Protein AF-A0A645IW63-F1 (afdb_monomer_lite)

Structure (mmCIF, N/CA/C/O backbone):
data_AF-A0A645IW63-F1
#
_entry.id   AF-A0A645IW63-F1
#
loop_
_atom_site.group_PDB
_atom_site.id
_atom_site.type_symbol
_atom_site.label_atom_id
_atom_site.label_alt_id
_atom_site.label_comp_id
_atom_site.label_asym_id
_atom_site.label_entity_id
_atom_site.label_seq_id
_atom_site.pdbx_PDB_ins_code
_atom_site.Cartn_x
_atom_site.Cartn_y
_atom_site.Cartn_z
_atom_site.occupancy
_atom_site.B_iso_or_equiv
_atom_site.auth_seq_id
_atom_site.auth_comp_id
_atom_site.auth_asym_id
_atom_site.auth_atom_id
_atom_site.pdbx_PDB_model_num
ATOM 1 N N . MET A 1 1 ? -12.097 14.409 15.689 1.00 70.06 1 MET A N 1
ATOM 2 C CA . MET A 1 1 ? -11.659 13.557 14.578 1.00 70.06 1 MET A CA 1
ATOM 3 C C . MET A 1 1 ? -11.844 12.129 15.010 1.00 70.06 1 MET A C 1
ATOM 5 O O . MET A 1 1 ? -11.394 11.764 16.091 1.00 70.06 1 MET A O 1
ATOM 9 N N . SER A 1 2 ? -12.612 11.393 14.227 1.00 83.00 2 SER A N 1
ATOM 10 C CA . SER A 1 2 ? -12.696 9.938 14.264 1.00 83.00 2 SER A CA 1
ATOM 11 C C . SER A 1 2 ? -11.376 9.320 13.784 1.00 83.00 2 SER A C 1
ATOM 13 O O . SER A 1 2 ? -10.595 9.993 13.112 1.00 83.00 2 SER A O 1
ATOM 15 N N . LYS A 1 3 ? -11.126 8.047 14.125 1.00 82.44 3 LYS A N 1
ATOM 16 C CA . LYS A 1 3 ? -9.942 7.305 13.649 1.00 82.44 3 LYS A CA 1
ATOM 17 C C . LYS A 1 3 ? -9.898 7.255 12.117 1.00 82.44 3 LYS A C 1
ATOM 19 O O . LYS A 1 3 ? -8.871 7.559 11.531 1.00 82.44 3 LYS A O 1
ATOM 24 N N . LYS A 1 4 ? -11.049 7.017 11.488 1.00 86.12 4 LYS A N 1
ATOM 25 C CA . LYS A 1 4 ? -11.268 7.127 10.041 1.00 86.12 4 LYS A CA 1
ATOM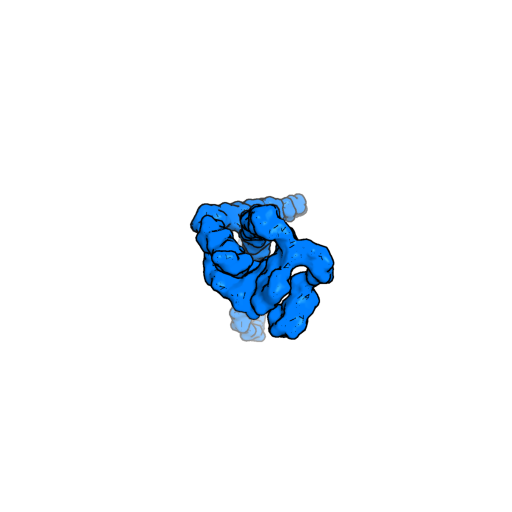 26 C C . LYS A 1 4 ? -10.708 8.411 9.428 1.00 86.12 4 LYS A C 1
ATOM 28 O O . LYS A 1 4 ? -9.984 8.355 8.447 1.00 86.12 4 LYS A O 1
ATOM 33 N N . GLU A 1 5 ? -11.042 9.569 9.998 1.00 89.38 5 GLU A N 1
ATOM 34 C CA . GLU A 1 5 ? -10.580 10.856 9.460 1.00 89.38 5 GLU A CA 1
ATOM 35 C C . GLU A 1 5 ? -9.059 11.016 9.558 1.00 89.38 5 GLU A C 1
ATOM 37 O O . GLU A 1 5 ? -8.494 11.796 8.802 1.00 89.38 5 GLU A O 1
ATOM 42 N N . LEU A 1 6 ? -8.403 10.329 10.500 1.00 90.75 6 LEU A N 1
ATOM 43 C CA . LEU A 1 6 ? -6.944 10.320 10.602 1.00 90.75 6 LEU A CA 1
ATOM 44 C C . LEU A 1 6 ? -6.322 9.405 9.548 1.00 90.75 6 LEU A C 1
ATOM 46 O O . LEU A 1 6 ? -5.370 9.827 8.908 1.00 90.75 6 LEU A O 1
ATOM 50 N N . ILE A 1 7 ? -6.896 8.216 9.332 1.00 90.62 7 ILE A N 1
ATOM 51 C CA . ILE A 1 7 ? -6.442 7.267 8.304 1.00 90.62 7 ILE A CA 1
ATOM 52 C C . ILE A 1 7 ? -6.503 7.923 6.924 1.00 90.62 7 ILE A C 1
ATOM 54 O O . ILE A 1 7 ? -5.486 8.022 6.255 1.00 90.62 7 ILE A O 1
ATOM 58 N N . VAL A 1 8 ? -7.672 8.444 6.532 1.00 92.12 8 VAL A N 1
ATOM 59 C CA . VAL A 1 8 ? -7.846 9.073 5.210 1.00 92.12 8 VAL A CA 1
ATOM 60 C C . VAL A 1 8 ? -6.862 10.223 5.021 1.00 92.12 8 VAL A C 1
ATOM 62 O O . VAL A 1 8 ? -6.237 10.326 3.980 1.00 92.12 8 VAL A O 1
ATOM 65 N N . LYS A 1 9 ? -6.653 11.046 6.053 1.00 92.69 9 LYS A N 1
ATOM 66 C CA . LYS A 1 9 ? -5.686 12.144 5.984 1.00 92.69 9 LYS A CA 1
ATOM 67 C C . LYS A 1 9 ? -4.241 11.697 5.845 1.00 92.69 9 LYS A C 1
ATOM 69 O O . LYS A 1 9 ? -3.472 12.431 5.241 1.00 92.69 9 LYS A O 1
ATOM 74 N N . ALA A 1 10 ? -3.862 10.588 6.475 1.00 92.56 10 ALA A N 1
ATOM 75 C CA . ALA A 1 10 ? -2.515 10.050 6.348 1.00 92.56 10 ALA A CA 1
ATOM 76 C C . ALA A 1 10 ? -2.280 9.564 4.914 1.00 92.56 10 ALA A C 1
ATOM 78 O O . ALA A 1 10 ? -1.294 9.958 4.306 1.00 92.56 10 ALA A O 1
ATOM 79 N N . LEU A 1 11 ? -3.245 8.831 4.350 1.00 93.94 11 LEU A N 1
ATOM 80 C CA . LEU A 1 11 ? -3.189 8.362 2.964 1.00 93.94 11 LEU A CA 1
ATOM 81 C C . LEU A 1 11 ? -3.171 9.533 1.962 1.00 93.94 11 LEU A C 1
ATOM 83 O O . LEU A 1 11 ? -2.325 9.569 1.080 1.00 93.94 11 LEU A O 1
ATOM 87 N N . GLU A 1 12 ? -4.026 10.546 2.151 1.00 93.44 12 GLU A N 1
ATOM 88 C CA . GLU A 1 12 ? -4.025 11.766 1.322 1.00 93.44 12 GLU A CA 1
ATOM 89 C C . GLU A 1 12 ? -2.711 12.556 1.437 1.00 93.44 12 GLU A C 1
ATOM 91 O O . GLU A 1 12 ? -2.273 13.188 0.479 1.00 93.44 12 GLU A O 1
ATOM 96 N N . ALA A 1 13 ? -2.094 12.582 2.624 1.00 93.44 13 ALA A N 1
ATOM 97 C CA . ALA A 1 13 ? -0.823 13.271 2.840 1.00 93.44 13 ALA A CA 1
ATOM 98 C C . ALA A 1 13 ? 0.361 12.538 2.198 1.00 93.44 13 ALA A C 1
ATOM 100 O O . ALA A 1 13 ? 1.366 13.187 1.917 1.00 93.44 13 ALA A O 1
ATOM 101 N N . ALA A 1 14 ? 0.220 11.232 1.977 1.00 92.75 14 ALA A N 1
ATOM 102 C CA . ALA A 1 14 ? 1.167 10.388 1.266 1.00 92.75 14 ALA A CA 1
ATOM 103 C C . ALA A 1 14 ? 0.918 10.346 -0.254 1.00 92.75 14 ALA A C 1
ATOM 105 O O . ALA A 1 14 ? 1.510 9.529 -0.943 1.00 92.75 14 ALA A O 1
ATOM 106 N N . GLU A 1 15 ? 0.044 11.219 -0.768 1.00 93.44 15 GLU A N 1
ATOM 107 C CA . GLU A 1 15 ? -0.237 11.367 -2.204 1.00 93.44 15 GLU A CA 1
ATOM 108 C C . GLU A 1 15 ? -0.850 10.117 -2.864 1.00 93.44 15 GLU A C 1
ATOM 110 O O . GLU A 1 15 ? -0.859 10.007 -4.084 1.00 93.44 15 GLU A O 1
ATOM 115 N N . LEU A 1 16 ? -1.451 9.223 -2.068 1.00 94.94 16 LEU A N 1
ATOM 116 C CA . LEU A 1 16 ? -2.210 8.076 -2.570 1.00 94.94 16 LEU A CA 1
ATOM 117 C C . LEU A 1 16 ? -3.539 8.526 -3.188 1.00 94.94 16 LEU A C 1
ATOM 119 O O . LEU A 1 16 ? -4.223 9.418 -2.662 1.00 94.94 16 LEU A O 1
ATOM 123 N N . SER A 1 17 ? -3.926 7.882 -4.283 1.00 93.69 17 SER A N 1
ATOM 124 C CA . SER A 1 17 ? -5.094 8.233 -5.089 1.00 93.69 17 SER A CA 1
ATOM 125 C C . SER A 1 17 ? -6.284 7.304 -4.847 1.00 93.69 17 SER A C 1
ATOM 127 O O . SER A 1 17 ? -6.197 6.291 -4.149 1.00 93.69 17 SER A O 1
ATOM 129 N N . ASP A 1 18 ? -7.452 7.736 -5.336 1.00 93.12 18 ASP A N 1
ATOM 130 C CA . ASP A 1 18 ? -8.722 6.995 -5.317 1.00 93.12 18 ASP A CA 1
ATOM 131 C C . ASP A 1 18 ? -9.047 6.254 -4.001 1.00 93.12 18 ASP A C 1
ATOM 133 O O . ASP A 1 18 ? -9.516 5.116 -3.974 1.00 93.12 18 ASP A O 1
ATOM 137 N N . ILE A 1 19 ? -8.836 6.948 -2.875 1.00 96.12 19 ILE A N 1
ATOM 138 C CA . ILE A 1 19 ? -9.074 6.425 -1.524 1.00 96.12 19 ILE A CA 1
ATOM 139 C C . ILE A 1 19 ? -10.575 6.170 -1.299 1.00 96.12 19 ILE A C 1
ATOM 141 O O . ILE A 1 19 ? -11.377 7.096 -1.123 1.00 96.12 19 ILE A O 1
ATOM 145 N N . GLU A 1 20 ? -10.953 4.899 -1.202 1.00 95.19 20 GLU A N 1
ATOM 146 C CA . GLU A 1 20 ? -12.315 4.421 -0.993 1.00 95.19 20 GLU A CA 1
ATOM 147 C C . GLU A 1 20 ? -12.425 3.544 0.261 1.00 95.19 20 GLU A C 1
ATOM 149 O O . GLU A 1 20 ? -11.736 2.546 0.430 1.00 95.19 20 GLU A O 1
ATOM 154 N N . ILE A 1 21 ? -13.360 3.867 1.155 1.00 94.50 21 ILE A N 1
ATOM 155 C CA . ILE A 1 21 ? -13.634 3.030 2.330 1.00 94.50 21 ILE A CA 1
ATOM 156 C C . ILE A 1 21 ? -14.636 1.939 1.946 1.00 94.50 21 ILE A C 1
ATOM 158 O O . ILE A 1 21 ? -15.818 2.230 1.758 1.00 94.50 21 ILE A O 1
ATOM 162 N N . ILE A 1 22 ? -14.177 0.687 1.917 1.00 94.69 22 ILE A N 1
ATOM 163 C CA . ILE A 1 22 ? -15.003 -0.492 1.623 1.00 94.69 22 ILE A CA 1
ATOM 164 C C . ILE A 1 22 ? -15.847 -0.882 2.847 1.00 94.69 22 ILE A C 1
ATOM 166 O O . ILE A 1 22 ? -17.044 -1.156 2.734 1.00 94.69 22 ILE A O 1
ATOM 170 N N . LYS A 1 23 ? -15.241 -0.895 4.044 1.00 91.38 23 LYS A N 1
ATOM 171 C CA . LYS A 1 23 ? -15.901 -1.319 5.295 1.00 91.38 23 LYS A CA 1
ATOM 172 C C . LYS A 1 23 ? -15.454 -0.457 6.471 1.00 91.38 23 LYS A C 1
ATOM 174 O O . LYS A 1 23 ? -14.268 -0.211 6.661 1.00 91.38 23 LYS A O 1
ATOM 179 N N . GLU A 1 24 ? -16.406 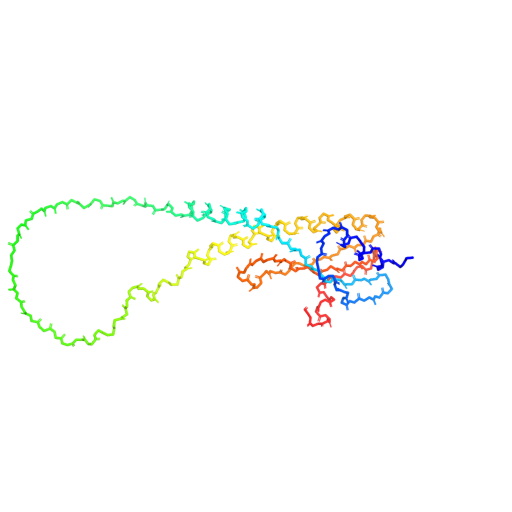-0.030 7.296 1.00 90.50 24 GLU A N 1
ATOM 180 C CA . GLU A 1 24 ? -16.147 0.740 8.518 1.00 90.50 24 GLU A CA 1
ATOM 181 C C . GLU A 1 24 ? -16.961 0.159 9.679 1.00 90.50 24 GLU A C 1
ATOM 183 O O . GLU A 1 24 ? -18.193 0.165 9.653 1.00 90.50 24 GLU A O 1
ATOM 188 N N . GLU A 1 25 ? -16.270 -0.310 10.718 1.00 87.56 25 GLU A N 1
ATOM 189 C CA . GLU A 1 25 ? -16.863 -0.784 11.972 1.00 87.56 25 GLU A CA 1
ATOM 190 C C . GLU A 1 25 ? -16.075 -0.248 13.181 1.00 87.56 25 GLU A C 1
ATOM 192 O O . GLU A 1 25 ? -15.014 0.363 13.047 1.00 87.56 25 GLU A O 1
ATOM 197 N N . ASP A 1 26 ? -16.590 -0.442 14.399 1.00 83.06 26 ASP A N 1
ATOM 198 C CA . ASP A 1 26 ? -15.947 0.090 15.607 1.00 83.06 26 ASP A CA 1
ATOM 199 C C . ASP A 1 26 ? -14.542 -0.519 15.802 1.00 83.06 26 ASP A C 1
ATOM 201 O O . ASP A 1 26 ? -14.370 -1.706 16.105 1.00 83.06 26 ASP A O 1
ATOM 205 N N . GLY A 1 27 ? -13.517 0.306 15.568 1.00 84.19 27 GLY A N 1
ATOM 206 C CA . GLY A 1 27 ? -12.111 -0.094 15.612 1.00 84.19 27 GLY A CA 1
ATOM 207 C C . GLY A 1 27 ? -11.668 -0.989 14.447 1.00 84.19 27 GLY A C 1
ATOM 208 O O . GLY A 1 27 ? -10.800 -1.838 14.667 1.00 84.19 27 GLY A O 1
ATOM 209 N N . LEU A 1 28 ? -12.301 -0.865 13.276 1.00 91.31 28 LEU A N 1
ATOM 210 C CA . LEU A 1 28 ? -11.934 -1.539 12.026 1.00 91.31 28 LEU A CA 1
ATOM 211 C C . LEU A 1 28 ? -12.232 -0.630 10.828 1.00 91.31 28 LEU A C 1
ATOM 213 O O . LEU A 1 28 ? -13.305 -0.034 10.731 1.00 91.31 28 LEU A O 1
ATOM 217 N N . THR A 1 29 ? -11.300 -0.527 9.892 1.00 94.56 29 THR A N 1
ATOM 218 C CA . THR A 1 29 ? -11.492 0.177 8.623 1.00 94.56 29 THR A CA 1
ATOM 219 C C . THR A 1 29 ? -10.793 -0.597 7.514 1.00 94.56 29 THR A C 1
ATOM 221 O O . THR A 1 29 ? -9.593 -0.825 7.600 1.00 94.56 29 THR A O 1
ATOM 224 N N . LEU A 1 30 ? -11.553 -1.006 6.500 1.00 94.88 30 LEU A N 1
ATOM 225 C CA . LEU A 1 30 ? -11.043 -1.552 5.246 1.00 94.88 30 LEU A CA 1
ATOM 226 C C . LEU A 1 30 ? -11.096 -0.437 4.203 1.00 94.88 30 LEU A C 1
ATOM 228 O O . LEU A 1 30 ? -12.165 0.144 3.975 1.00 94.88 30 LEU A O 1
ATOM 232 N N . VAL A 1 31 ? -9.956 -0.126 3.609 1.00 95.69 31 VAL A N 1
ATOM 233 C CA . VAL A 1 31 ? -9.792 0.960 2.647 1.00 95.69 31 VAL A CA 1
ATOM 234 C C . VAL A 1 31 ? -9.085 0.434 1.409 1.00 95.69 31 VAL A C 1
ATOM 236 O O . VAL A 1 31 ? -8.115 -0.306 1.527 1.00 95.69 31 VAL A O 1
ATOM 239 N N . ARG A 1 32 ? -9.588 0.817 0.244 1.00 95.75 32 ARG A N 1
ATOM 240 C CA . ARG A 1 32 ? -8.933 0.672 -1.047 1.00 95.75 32 ARG A CA 1
ATOM 241 C C . ARG A 1 32 ? -8.333 2.005 -1.458 1.00 95.75 32 ARG A C 1
ATOM 243 O O . ARG A 1 32 ? -8.923 3.042 -1.163 1.00 95.75 32 ARG A O 1
ATOM 250 N N . PHE A 1 33 ? -7.182 1.982 -2.098 1.00 96.44 33 PHE A N 1
ATOM 251 C CA . PHE A 1 33 ? -6.521 3.158 -2.653 1.00 96.44 33 PHE A CA 1
ATOM 252 C C . PHE A 1 33 ? -5.519 2.714 -3.719 1.00 96.44 33 PHE A C 1
ATOM 254 O O . PHE A 1 33 ? -5.250 1.520 -3.855 1.00 96.44 33 PHE A O 1
ATOM 261 N N . TYR A 1 34 ? -4.970 3.676 -4.448 1.00 94.88 34 TYR A N 1
ATOM 262 C CA . TYR A 1 34 ? -4.042 3.431 -5.541 1.00 94.88 34 TYR A CA 1
ATOM 263 C C . TYR A 1 34 ? -2.738 4.195 -5.310 1.00 94.88 34 TYR A C 1
ATOM 265 O O . TYR A 1 34 ? -2.714 5.252 -4.667 1.00 94.88 34 TYR A O 1
ATOM 273 N N . TYR A 1 35 ? -1.649 3.609 -5.792 1.00 94.88 35 TYR A N 1
ATOM 274 C CA . TYR A 1 35 ? -0.352 4.257 -5.916 1.00 94.88 35 TYR A CA 1
ATOM 275 C C . TYR A 1 35 ? -0.121 4.585 -7.387 1.00 94.88 35 TYR A C 1
ATOM 277 O O . TYR A 1 35 ? 0.007 3.660 -8.185 1.00 94.88 35 TYR A O 1
ATOM 285 N N . ASP A 1 36 ? -0.098 5.868 -7.742 1.00 93.31 36 ASP A N 1
ATOM 286 C CA . ASP A 1 36 ? 0.171 6.307 -9.114 1.00 93.31 36 ASP A CA 1
ATOM 287 C C . ASP A 1 36 ? 1.680 6.418 -9.334 1.00 93.31 36 ASP A C 1
ATOM 289 O O . ASP A 1 36 ? 2.353 7.155 -8.608 1.00 93.31 36 ASP A O 1
ATOM 293 N N . PHE A 1 37 ? 2.198 5.724 -10.347 1.00 93.12 37 PHE A N 1
ATOM 294 C CA . PHE A 1 37 ? 3.619 5.789 -10.675 1.00 93.12 37 PHE A CA 1
ATOM 295 C C . PHE A 1 37 ? 3.954 7.092 -11.392 1.00 93.12 37 PHE A C 1
ATOM 297 O O . PHE A 1 37 ? 3.261 7.515 -12.325 1.00 93.12 37 PHE A O 1
ATOM 304 N N . ASP A 1 38 ? 5.057 7.718 -11.000 1.00 92.19 38 ASP A N 1
ATOM 305 C CA . ASP A 1 38 ? 5.570 8.877 -11.715 1.00 92.19 38 ASP A CA 1
ATOM 306 C C . ASP A 1 38 ? 6.367 8.488 -12.979 1.00 92.19 38 ASP A C 1
ATOM 308 O O . ASP A 1 38 ? 6.734 7.335 -13.216 1.00 92.19 38 ASP A O 1
ATOM 312 N N . GLU A 1 39 ? 6.626 9.473 -13.846 1.00 92.31 39 GLU A N 1
ATOM 313 C CA . GLU A 1 39 ? 7.343 9.250 -15.111 1.00 92.31 39 GLU A CA 1
ATOM 314 C C . GLU A 1 39 ? 8.763 8.694 -14.892 1.00 92.31 39 GLU A C 1
ATOM 316 O O . GLU A 1 39 ? 9.257 7.922 -15.722 1.00 92.31 39 GLU A O 1
ATOM 321 N N . ASP A 1 40 ? 9.424 9.067 -13.792 1.00 93.81 40 ASP A N 1
ATOM 322 C CA . ASP A 1 40 ? 10.769 8.594 -13.474 1.00 93.81 40 ASP A CA 1
ATOM 323 C C . ASP A 1 40 ? 10.730 7.115 -13.043 1.00 93.81 40 ASP A C 1
ATOM 325 O O . ASP A 1 40 ? 11.581 6.338 -13.488 1.00 93.81 40 ASP A O 1
ATOM 329 N N . GLU A 1 41 ? 9.733 6.706 -12.253 1.00 94.12 41 GLU A N 1
ATOM 330 C CA . GLU A 1 41 ? 9.489 5.313 -11.849 1.00 94.12 41 GLU A CA 1
ATOM 331 C C . GLU A 1 41 ? 9.164 4.423 -13.053 1.00 94.12 41 GLU A C 1
ATOM 333 O O . GLU A 1 41 ? 9.802 3.383 -13.244 1.00 94.12 41 GLU A O 1
ATOM 338 N N . LEU A 1 42 ? 8.248 4.862 -13.922 1.00 91.44 42 LEU A N 1
ATOM 339 C CA . LEU A 1 42 ? 7.895 4.145 -15.152 1.00 91.44 42 LEU A CA 1
ATOM 340 C C . LEU A 1 42 ? 9.106 3.989 -16.081 1.00 91.44 42 LEU A C 1
ATOM 342 O O . LEU A 1 42 ? 9.365 2.906 -16.610 1.00 91.44 42 LEU A O 1
ATOM 346 N N . THR A 1 43 ? 9.893 5.055 -16.245 1.00 91.81 43 THR A N 1
ATOM 347 C CA . THR A 1 43 ? 11.113 5.027 -17.064 1.00 91.81 43 THR A CA 1
ATOM 348 C C . THR A 1 43 ? 12.178 4.109 -16.461 1.00 91.81 43 THR A C 1
ATOM 350 O O . THR A 1 43 ? 12.913 3.439 -17.193 1.00 91.81 43 THR A O 1
ATOM 353 N N . ALA A 1 44 ? 12.311 4.088 -15.134 1.00 92.75 44 ALA A N 1
ATOM 354 C CA . ALA A 1 44 ? 13.243 3.201 -14.447 1.00 92.75 44 ALA A CA 1
ATOM 355 C C . ALA A 1 44 ? 12.850 1.732 -14.634 1.00 92.75 44 ALA A C 1
ATOM 357 O O . ALA A 1 44 ? 13.719 0.920 -14.955 1.00 92.75 44 ALA A O 1
ATOM 358 N N . ALA A 1 45 ? 11.557 1.423 -14.521 1.00 90.94 45 ALA A N 1
ATOM 359 C CA . ALA A 1 45 ? 11.023 0.086 -14.746 1.00 90.94 45 ALA A CA 1
ATOM 360 C C . ALA A 1 45 ? 11.273 -0.400 -16.177 1.00 90.94 45 ALA A C 1
ATOM 362 O O . ALA A 1 45 ? 11.737 -1.521 -16.372 1.00 90.94 45 ALA A O 1
ATOM 363 N N . GLN A 1 46 ? 11.050 0.465 -17.172 1.00 88.88 46 GLN A N 1
ATOM 364 C CA . GLN A 1 46 ? 11.342 0.144 -18.569 1.00 88.88 46 GLN A CA 1
ATOM 365 C C . GLN A 1 46 ? 12.823 -0.207 -18.767 1.00 88.88 46 GLN A C 1
ATOM 367 O O . GLN A 1 46 ? 13.144 -1.242 -19.337 1.00 88.88 46 GLN A O 1
ATOM 372 N N . ARG A 1 47 ? 13.738 0.621 -18.250 1.00 90.19 47 ARG A N 1
ATOM 373 C CA . ARG A 1 47 ? 15.183 0.364 -18.376 1.00 90.19 47 ARG A CA 1
ATOM 374 C C . ARG A 1 47 ? 15.629 -0.903 -17.662 1.00 90.19 47 ARG A C 1
ATOM 376 O O . ARG A 1 47 ? 16.597 -1.524 -18.090 1.00 90.19 47 ARG A O 1
ATOM 383 N N . PHE A 1 48 ? 14.988 -1.226 -16.542 1.00 89.50 48 PHE A N 1
ATOM 384 C CA . PHE A 1 48 ? 15.247 -2.462 -15.822 1.00 89.50 48 PHE A CA 1
ATOM 385 C C . PHE A 1 48 ? 14.847 -3.667 -16.677 1.00 89.50 48 PHE A C 1
ATOM 387 O O . PHE A 1 48 ? 15.678 -4.542 -16.902 1.00 89.50 48 PHE A O 1
ATOM 394 N N . ALA A 1 49 ? 13.632 -3.658 -17.228 1.00 88.06 49 ALA A N 1
ATOM 395 C CA . ALA A 1 49 ? 13.138 -4.728 -18.088 1.00 88.06 49 ALA A CA 1
ATOM 396 C C . ALA A 1 49 ? 14.020 -4.929 -19.334 1.00 88.06 49 ALA A C 1
ATOM 398 O O . ALA A 1 49 ? 14.469 -6.043 -19.587 1.00 88.06 49 ALA A O 1
ATOM 399 N N . GLU A 1 50 ? 14.370 -3.841 -20.034 1.00 86.06 50 GLU A N 1
ATOM 400 C CA . GLU A 1 50 ? 15.271 -3.875 -21.201 1.00 86.06 50 GLU A CA 1
ATOM 401 C C . GLU A 1 50 ? 16.642 -4.484 -20.847 1.00 86.06 50 GLU A C 1
ATOM 403 O O . GLU A 1 50 ? 17.264 -5.168 -21.657 1.00 86.06 50 GLU A O 1
ATOM 408 N N . SER A 1 51 ? 17.133 -4.248 -19.624 1.00 83.75 51 SER A N 1
ATOM 409 C CA . SER A 1 51 ? 18.422 -4.793 -19.189 1.00 83.75 51 SER A CA 1
ATOM 410 C C . SER A 1 51 ? 18.384 -6.281 -18.835 1.00 83.75 51 SER A C 1
ATOM 412 O O . SER A 1 51 ? 19.390 -6.959 -19.038 1.00 83.75 51 SER A O 1
ATOM 414 N N . GLU A 1 52 ? 17.256 -6.791 -18.333 1.00 78.19 52 GLU A N 1
ATOM 415 C CA . GLU A 1 52 ? 17.091 -8.221 -18.027 1.00 78.19 52 GLU A CA 1
ATOM 416 C C . GLU A 1 52 ? 17.002 -9.045 -19.326 1.00 78.19 52 GLU A C 1
ATOM 418 O O . GLU A 1 52 ? 17.559 -10.139 -19.404 1.00 78.19 52 GLU A O 1
ATOM 423 N N . GLU A 1 53 ? 16.386 -8.491 -20.375 1.00 69.38 53 GLU A N 1
ATOM 424 C CA . GLU A 1 53 ? 16.322 -9.103 -21.710 1.00 69.38 53 GLU A CA 1
ATOM 425 C C . GLU A 1 53 ? 17.715 -9.220 -22.360 1.00 69.38 53 GLU A C 1
ATOM 427 O O . GLU A 1 53 ? 18.105 -10.290 -22.839 1.00 69.38 53 GLU A O 1
ATOM 432 N N . GLU A 1 54 ? 18.517 -8.146 -22.320 1.00 65.00 54 GLU A N 1
ATOM 433 C CA . GLU A 1 54 ? 19.888 -8.156 -22.856 1.00 65.00 54 GLU A CA 1
ATOM 434 C C . GLU A 1 54 ? 20.801 -9.181 -22.151 1.00 65.00 54 GLU A C 1
ATOM 436 O O . GLU A 1 54 ? 21.756 -9.677 -22.761 1.00 65.00 54 GLU A O 1
ATOM 441 N N . GLU A 1 55 ? 20.545 -9.500 -20.877 1.00 61.09 55 GLU A N 1
ATOM 442 C CA . GLU A 1 55 ? 21.332 -10.470 -20.104 1.00 61.09 55 GLU A CA 1
ATOM 443 C C . GLU A 1 55 ? 20.941 -11.930 -20.406 1.00 61.09 55 GLU A C 1
ATOM 445 O O . GLU A 1 55 ? 21.822 -12.796 -20.467 1.00 61.09 55 GLU A O 1
ATOM 450 N N . GLU A 1 56 ? 19.661 -12.209 -20.667 1.00 57.59 56 GLU A N 1
ATOM 451 C CA . GLU A 1 56 ? 19.158 -13.552 -21.006 1.00 57.59 56 GLU A CA 1
ATOM 452 C C . GLU A 1 56 ? 19.426 -13.947 -22.481 1.00 57.59 56 GLU A C 1
ATOM 454 O O . GLU A 1 56 ? 19.465 -15.133 -22.812 1.00 57.59 56 GLU A O 1
ATOM 459 N N . GLY A 1 57 ? 19.708 -12.987 -23.372 1.00 52.97 57 GLY A N 1
ATOM 460 C CA . GLY A 1 57 ? 19.916 -13.201 -24.816 1.00 52.97 57 GLY A CA 1
ATOM 461 C C . GLY A 1 57 ? 21.268 -13.789 -25.271 1.00 52.97 57 GLY A C 1
ATOM 462 O O . GLY A 1 57 ? 21.567 -13.769 -26.467 1.00 52.97 57 GLY A O 1
ATOM 463 N N . PHE A 1 58 ? 22.125 -14.300 -24.374 1.00 44.00 58 PHE A N 1
ATOM 464 C CA . PHE A 1 58 ? 23.482 -14.773 -24.722 1.00 44.00 58 PHE A CA 1
ATOM 465 C C . PHE A 1 58 ? 23.718 -16.272 -24.444 1.00 44.00 58 PHE A C 1
ATOM 467 O O . PHE A 1 58 ? 24.539 -16.639 -23.602 1.00 44.00 58 PHE A O 1
ATOM 474 N N . ASP A 1 59 ? 23.071 -17.154 -25.215 1.00 47.47 59 ASP A N 1
ATOM 475 C CA . ASP A 1 59 ? 23.490 -18.560 -25.391 1.00 47.47 59 ASP A CA 1
ATOM 476 C C . ASP A 1 59 ? 23.866 -18.835 -26.859 1.00 47.47 59 ASP A C 1
ATOM 478 O O . ASP A 1 59 ? 23.231 -19.615 -27.563 1.00 47.47 59 ASP A O 1
ATOM 482 N N . ASP A 1 60 ? 24.933 -18.191 -27.351 1.00 44.72 60 ASP A N 1
ATOM 483 C CA . ASP A 1 60 ? 25.608 -18.644 -28.577 1.00 44.72 60 ASP A CA 1
ATOM 484 C C . ASP A 1 60 ? 26.525 -19.823 -28.207 1.00 44.72 60 ASP A C 1
ATOM 486 O O . ASP A 1 60 ? 27.730 -19.690 -27.952 1.00 44.72 60 ASP A O 1
ATOM 490 N N . GLY A 1 61 ? 25.916 -21.008 -28.096 1.00 50.66 61 GLY A N 1
ATOM 491 C CA . GLY A 1 61 ? 26.641 -22.274 -28.129 1.00 50.66 61 GLY A CA 1
ATOM 492 C C . GLY A 1 61 ? 27.528 -22.328 -29.381 1.00 50.66 61 GLY A C 1
ATOM 493 O O . GLY A 1 61 ? 27.143 -21.806 -30.426 1.00 50.66 61 GLY A O 1
ATOM 494 N N . PRO A 1 62 ? 28.734 -22.920 -29.308 1.00 47.22 62 PRO A N 1
ATOM 495 C CA . PRO A 1 62 ? 29.753 -22.729 -30.334 1.00 47.22 62 PRO A CA 1
ATOM 496 C C . PRO A 1 62 ? 29.234 -23.148 -31.712 1.00 47.22 62 PRO A C 1
ATOM 498 O O . PRO A 1 62 ? 28.875 -24.309 -31.902 1.00 47.22 62 PRO A O 1
ATOM 501 N N . ALA A 1 63 ? 29.244 -22.203 -32.657 1.00 51.38 63 ALA A N 1
ATOM 502 C CA . ALA A 1 63 ? 29.032 -22.448 -34.077 1.00 51.38 63 ALA A CA 1
ATOM 503 C C . ALA A 1 63 ? 29.895 -23.636 -34.530 1.00 51.38 63 ALA A C 1
ATOM 505 O O . ALA A 1 63 ? 31.119 -23.526 -34.637 1.00 51.38 63 ALA A O 1
ATOM 506 N N . GLU A 1 64 ? 29.260 -24.790 -34.738 1.00 47.75 64 GLU A N 1
ATOM 507 C CA . GLU A 1 64 ? 29.944 -25.975 -35.236 1.00 47.75 64 GLU A CA 1
ATOM 508 C C . GLU A 1 64 ? 30.395 -25.715 -36.677 1.00 47.75 64 GLU A C 1
ATOM 510 O O . GLU A 1 64 ? 29.604 -25.361 -37.553 1.00 47.75 64 GLU A O 1
ATOM 515 N N . ASP A 1 65 ? 31.704 -25.873 -36.867 1.00 50.31 65 ASP A N 1
ATOM 516 C CA . ASP A 1 65 ? 32.464 -25.867 -38.111 1.00 50.31 65 ASP A CA 1
ATOM 517 C C . ASP A 1 65 ? 31.647 -26.260 -39.364 1.00 50.31 65 ASP A C 1
ATOM 519 O O . ASP A 1 65 ? 31.413 -27.441 -39.628 1.00 50.31 65 ASP A O 1
ATOM 523 N N . MET A 1 66 ? 31.297 -25.279 -40.206 1.00 46.38 66 MET A N 1
ATOM 524 C CA . MET A 1 66 ? 31.042 -25.531 -41.629 1.00 46.38 66 MET A CA 1
ATOM 525 C C . MET A 1 66 ? 32.348 -25.359 -42.404 1.00 46.38 66 MET A C 1
ATOM 527 O O . MET A 1 66 ? 32.709 -24.267 -42.846 1.00 46.38 66 MET A O 1
ATOM 531 N N . ASP A 1 67 ? 33.061 -26.475 -42.514 1.00 46.12 67 ASP A N 1
ATOM 532 C CA . ASP A 1 67 ? 34.114 -26.699 -43.498 1.00 46.12 67 ASP A CA 1
ATOM 533 C C . ASP A 1 67 ? 33.488 -26.999 -44.882 1.00 46.12 67 ASP A C 1
ATOM 535 O O . ASP A 1 67 ? 32.399 -27.567 -44.976 1.00 46.12 67 ASP A O 1
ATOM 539 N N . ASP A 1 68 ? 34.261 -26.691 -45.924 1.00 40.44 68 ASP A N 1
ATOM 540 C CA . ASP A 1 68 ? 34.196 -27.212 -47.301 1.00 40.44 68 ASP A CA 1
ATOM 541 C C . ASP A 1 68 ? 33.238 -26.622 -48.384 1.00 40.44 68 ASP A C 1
ATOM 543 O O . ASP A 1 68 ? 32.047 -26.905 -48.483 1.00 40.44 68 ASP A O 1
ATOM 547 N N . GLU A 1 69 ? 33.921 -25.930 -49.312 1.00 41.59 69 GLU A N 1
ATOM 548 C CA . GLU A 1 69 ? 33.875 -26.026 -50.789 1.00 41.59 69 GLU A CA 1
ATOM 549 C C . GLU A 1 69 ? 32.907 -25.146 -51.606 1.00 41.59 69 GLU A C 1
ATOM 551 O O . GLU A 1 69 ? 31.696 -25.328 -51.691 1.00 41.59 69 GLU A O 1
ATOM 556 N N . ALA A 1 70 ? 33.539 -24.229 -52.345 1.00 44.66 70 ALA A N 1
ATOM 557 C CA . ALA A 1 70 ? 33.019 -23.609 -53.552 1.00 44.66 70 ALA A CA 1
ATOM 558 C C . ALA A 1 70 ? 32.950 -24.625 -54.702 1.00 44.66 70 ALA A C 1
ATOM 560 O O . ALA A 1 70 ? 33.950 -25.285 -54.933 1.00 44.66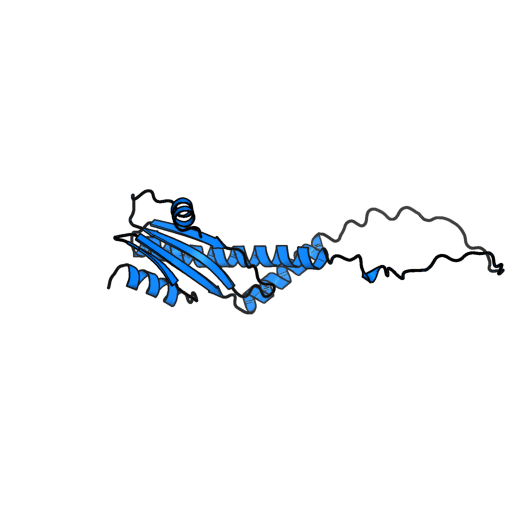 70 ALA A O 1
ATOM 561 N N . GLU A 1 71 ? 31.870 -24.640 -55.492 1.00 42.06 71 GLU A N 1
ATOM 562 C CA . GLU A 1 71 ? 31.940 -24.854 -56.949 1.00 42.06 71 GLU A CA 1
ATOM 563 C C . GLU A 1 71 ? 30.678 -24.325 -57.678 1.00 42.06 71 GLU A C 1
ATOM 565 O O . GLU A 1 71 ? 29.547 -24.548 -57.257 1.00 42.06 71 GLU A O 1
ATOM 570 N N . GLU A 1 72 ? 30.963 -23.617 -58.775 1.00 42.34 72 GLU A N 1
ATOM 571 C CA . GLU A 1 72 ? 30.256 -23.398 -60.054 1.00 42.34 72 GLU A CA 1
ATOM 572 C C . GLU A 1 72 ? 28.716 -23.289 -60.217 1.00 42.34 72 GLU A C 1
ATOM 574 O O . GLU A 1 72 ? 27.916 -24.124 -59.809 1.00 42.34 72 GLU A O 1
ATOM 579 N N . GLU A 1 73 ? 28.326 -22.283 -61.015 1.00 47.28 73 GLU A N 1
ATOM 580 C CA . GLU A 1 73 ? 26.982 -22.080 -61.569 1.00 47.28 73 GLU A CA 1
ATOM 581 C C . GLU A 1 73 ? 26.588 -23.129 -62.626 1.00 47.28 73 GLU A C 1
ATOM 583 O O . GLU A 1 73 ? 27.412 -23.501 -63.461 1.00 47.28 73 GLU A O 1
ATOM 588 N N . SER A 1 74 ? 25.297 -23.490 -62.691 1.00 41.12 74 SER A N 1
ATOM 589 C CA . SER A 1 74 ? 24.419 -23.404 -63.885 1.00 41.12 74 SER A CA 1
ATOM 590 C C . SER A 1 74 ? 23.266 -24.427 -63.894 1.00 41.12 74 SER A C 1
ATOM 592 O O . SER A 1 74 ? 23.368 -25.532 -63.376 1.00 41.12 74 SER A O 1
ATOM 594 N N . ASP A 1 75 ? 22.207 -24.015 -64.600 1.00 36.22 75 ASP A N 1
ATOM 595 C CA . ASP A 1 75 ? 21.162 -24.799 -65.277 1.00 36.22 75 ASP A CA 1
ATOM 596 C C . ASP A 1 75 ? 19.778 -25.004 -64.616 1.00 36.22 75 ASP A C 1
ATOM 598 O O . ASP A 1 75 ? 19.581 -25.656 -63.596 1.00 36.22 75 ASP A O 1
ATOM 602 N N . LEU A 1 76 ? 18.798 -24.428 -65.325 1.00 46.59 76 LEU A N 1
ATOM 603 C CA . LEU A 1 76 ? 17.344 -24.496 -65.187 1.00 46.59 76 LEU A CA 1
ATOM 604 C C . LEU A 1 76 ? 16.788 -25.888 -65.530 1.00 46.59 76 LEU A C 1
ATOM 606 O O . LEU A 1 76 ? 17.193 -26.498 -66.519 1.00 46.59 76 LEU A O 1
ATOM 610 N N . GLY A 1 77 ? 15.723 -26.295 -64.837 1.00 31.78 77 GLY A N 1
ATOM 611 C CA . GLY A 1 77 ? 14.840 -27.367 -65.296 1.00 31.78 77 GLY A CA 1
ATOM 612 C C . GLY A 1 77 ? 13.587 -27.524 -64.436 1.00 31.78 77 GLY A C 1
ATOM 613 O O . GLY A 1 77 ? 13.658 -28.140 -63.379 1.00 31.78 77 GLY A O 1
ATOM 614 N N . ASP A 1 78 ? 12.465 -26.979 -64.924 1.00 45.16 78 ASP A 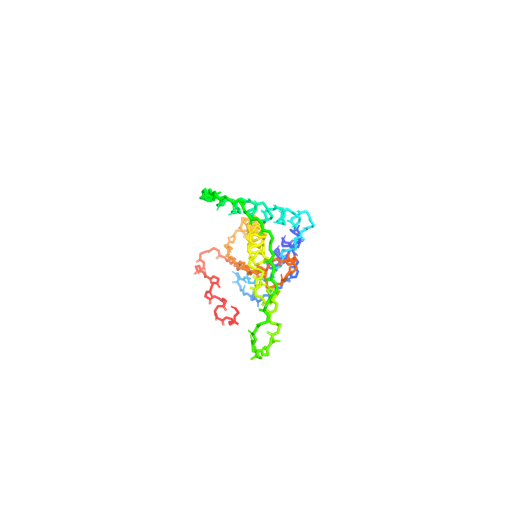N 1
ATOM 615 C CA . ASP A 1 78 ? 11.069 -27.277 -64.553 1.00 45.16 78 ASP A CA 1
ATOM 616 C C . ASP A 1 78 ? 10.838 -28.707 -64.044 1.00 45.16 78 ASP A C 1
ATOM 618 O O . ASP A 1 78 ? 11.337 -29.622 -64.692 1.00 45.16 78 ASP A O 1
ATOM 622 N N . VAL A 1 79 ? 9.977 -28.890 -63.024 1.00 35.28 79 VAL A N 1
ATOM 623 C CA . VAL A 1 79 ? 8.874 -29.888 -62.965 1.00 35.28 79 VAL A CA 1
ATOM 624 C C . VAL A 1 79 ? 8.059 -29.709 -61.657 1.00 35.28 79 VAL A C 1
ATOM 626 O O . VAL A 1 79 ? 8.571 -30.053 -60.599 1.00 35.28 79 VAL A O 1
ATOM 629 N N . LEU A 1 80 ? 6.776 -29.311 -61.810 1.00 30.88 80 LEU A N 1
ATOM 630 C CA . LEU A 1 80 ? 5.565 -29.645 -61.004 1.00 30.88 80 LEU A CA 1
ATOM 631 C C . LEU A 1 80 ? 5.547 -29.191 -59.522 1.00 30.88 80 LEU A C 1
ATOM 633 O O . LEU A 1 80 ? 6.575 -29.110 -58.878 1.00 30.88 80 LEU A O 1
ATOM 637 N N . ASP A 1 81 ? 4.435 -28.895 -58.860 1.00 36.75 81 ASP A N 1
ATOM 638 C CA . ASP A 1 81 ? 3.006 -29.152 -59.054 1.00 36.75 81 ASP A CA 1
ATOM 639 C C . ASP A 1 81 ? 2.274 -28.185 -58.103 1.00 36.75 81 ASP A C 1
ATOM 641 O O . ASP A 1 81 ? 2.846 -27.754 -57.103 1.00 36.75 81 ASP A O 1
ATOM 645 N N . GLU A 1 82 ? 1.021 -27.868 -58.405 1.00 44.03 82 GLU A N 1
ATOM 646 C CA . GLU A 1 82 ? 0.115 -27.071 -57.573 1.00 44.03 82 GLU A CA 1
ATOM 647 C C . GLU A 1 82 ? 0.124 -27.494 -56.088 1.00 44.03 82 GLU A C 1
ATOM 649 O O . GLU A 1 82 ? -0.363 -28.566 -55.727 1.00 44.03 82 GLU A O 1
ATOM 654 N N . ILE A 1 83 ? 0.597 -26.606 -55.215 1.00 39.31 83 ILE A N 1
ATOM 655 C CA . ILE A 1 83 ? 0.129 -26.512 -53.833 1.00 39.31 83 ILE A CA 1
ATOM 656 C C . ILE A 1 83 ? -0.296 -25.055 -53.678 1.00 39.31 83 ILE A C 1
ATOM 658 O O . ILE A 1 83 ? 0.486 -24.151 -53.962 1.00 39.31 83 ILE A O 1
ATOM 662 N N . GLU A 1 84 ? -1.568 -24.834 -53.357 1.00 41.75 84 GLU A N 1
ATOM 663 C CA . GLU A 1 84 ? -2.077 -23.512 -53.005 1.00 41.75 84 GLU A CA 1
ATOM 664 C C . GLU A 1 84 ? -1.275 -23.025 -51.793 1.00 41.75 84 GLU A C 1
ATOM 666 O O . GLU A 1 84 ? -1.451 -23.532 -50.686 1.00 41.75 84 GLU A O 1
ATOM 671 N N . GLU A 1 85 ? -0.348 -22.095 -52.026 1.00 44.62 85 GLU A N 1
ATOM 672 C CA . GLU A 1 85 ? 0.285 -21.316 -50.969 1.00 44.62 85 GLU A CA 1
ATOM 673 C C . GLU A 1 85 ? -0.801 -20.413 -50.379 1.00 44.62 85 GLU A C 1
ATOM 675 O O . GLU A 1 85 ? -1.037 -19.293 -50.833 1.00 44.62 85 GLU A O 1
ATOM 680 N N . GLU A 1 86 ? -1.533 -20.929 -49.389 1.00 44.09 86 GLU A N 1
ATOM 681 C CA . GLU A 1 86 ? -1.959 -20.048 -48.311 1.00 44.09 86 GLU A CA 1
ATOM 682 C C . GLU A 1 86 ? -0.664 -19.554 -47.667 1.00 44.09 86 GLU A C 1
ATOM 684 O O . GLU A 1 86 ? 0.029 -20.298 -46.976 1.00 44.09 86 GLU A O 1
ATOM 689 N N . ASP A 1 87 ? -0.310 -18.328 -48.047 1.00 44.09 87 ASP A N 1
ATOM 690 C CA . ASP A 1 87 ? 0.796 -17.503 -47.575 1.00 44.09 87 ASP A CA 1
ATOM 691 C C . ASP A 1 87 ? 0.648 -17.312 -46.056 1.00 44.09 87 ASP A C 1
ATOM 693 O O . ASP A 1 87 ? 0.134 -16.307 -45.577 1.00 44.09 87 ASP A O 1
ATOM 697 N N . LEU A 1 88 ? 0.996 -18.344 -45.289 1.00 46.03 88 LEU A N 1
ATOM 698 C CA . LEU A 1 88 ? 1.347 -18.201 -43.885 1.00 46.03 88 LEU A CA 1
ATOM 699 C C . LEU A 1 88 ? 2.767 -17.651 -43.890 1.00 46.03 88 LEU A C 1
ATOM 701 O O . LEU A 1 88 ? 3.734 -18.399 -44.033 1.00 46.03 88 LEU A O 1
ATOM 705 N N . THR A 1 89 ? 2.870 -16.328 -43.835 1.00 46.16 89 THR A N 1
ATOM 706 C CA . THR A 1 89 ? 4.140 -15.644 -43.631 1.00 46.16 89 THR A CA 1
ATOM 707 C C . THR A 1 89 ? 4.698 -16.051 -42.266 1.00 46.16 89 THR A C 1
ATOM 709 O O . THR A 1 89 ? 3.957 -16.202 -41.296 1.00 46.16 89 THR A O 1
ATOM 712 N N . ASP A 1 90 ? 6.023 -16.173 -42.152 1.00 46.41 90 ASP A N 1
ATOM 713 C CA . ASP A 1 90 ? 6.721 -16.284 -40.858 1.00 46.41 90 ASP A CA 1
ATOM 714 C C . ASP A 1 90 ? 6.417 -15.097 -39.905 1.00 46.41 90 ASP A C 1
ATOM 716 O O . ASP A 1 90 ? 6.803 -15.115 -38.742 1.00 46.41 90 ASP A O 1
ATOM 720 N N . GLU A 1 91 ? 5.697 -14.076 -40.385 1.00 44.81 91 GLU A N 1
ATOM 721 C CA . GLU A 1 91 ? 5.211 -12.911 -39.637 1.00 44.81 91 GLU A CA 1
ATOM 722 C C . GLU A 1 91 ? 4.017 -13.233 -38.709 1.00 44.81 91 GLU A C 1
A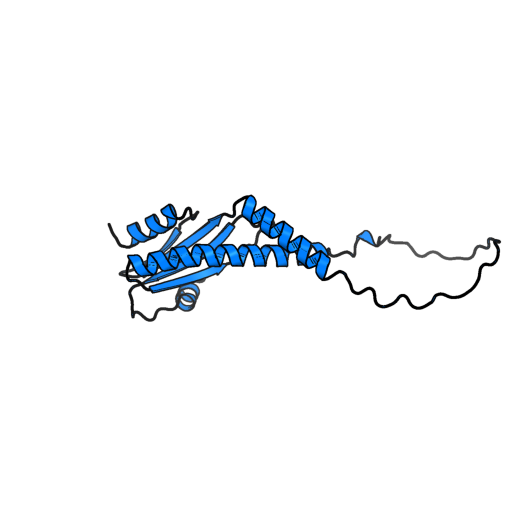TOM 724 O O . GLU A 1 91 ? 3.711 -12.432 -37.835 1.00 44.81 91 GLU A O 1
ATOM 729 N N . ASP A 1 92 ? 3.358 -14.394 -38.850 1.00 42.72 92 ASP A N 1
ATOM 730 C CA . ASP A 1 92 ? 2.139 -14.747 -38.088 1.00 42.72 92 ASP A CA 1
ATOM 731 C C . ASP A 1 92 ? 2.377 -15.671 -36.867 1.00 42.72 92 ASP A C 1
ATOM 733 O O . ASP A 1 92 ? 1.424 -16.038 -36.175 1.00 42.72 92 ASP A O 1
ATOM 737 N N . LEU A 1 93 ? 3.620 -16.088 -36.582 1.00 42.41 93 LEU A N 1
ATOM 738 C CA . LEU A 1 93 ? 3.936 -16.984 -35.448 1.00 42.41 93 LEU A CA 1
ATOM 739 C C . LEU A 1 93 ? 4.956 -16.438 -34.445 1.00 42.41 93 LEU A C 1
ATOM 741 O O . LEU A 1 93 ? 5.276 -17.143 -33.487 1.00 42.41 93 LEU A O 1
ATOM 745 N N . ALA A 1 94 ? 5.397 -15.190 -34.590 1.00 49.53 94 ALA A N 1
ATOM 746 C CA . ALA A 1 94 ? 5.960 -14.464 -33.461 1.00 49.53 94 ALA A CA 1
ATOM 747 C C . ALA A 1 94 ? 4.788 -14.025 -32.569 1.00 49.53 94 ALA A C 1
ATOM 749 O O . ALA A 1 94 ? 4.308 -12.899 -32.641 1.00 49.53 94 ALA A O 1
ATOM 750 N N . TYR A 1 95 ? 4.273 -14.949 -31.753 1.00 44.50 95 TYR A N 1
ATOM 751 C CA . TYR A 1 95 ? 3.832 -14.506 -30.436 1.00 44.50 95 TYR A CA 1
ATOM 752 C C . TYR A 1 95 ? 5.053 -13.808 -29.849 1.00 44.50 95 TYR A C 1
ATOM 754 O O . TYR A 1 95 ? 6.115 -14.426 -29.783 1.00 44.50 95 TYR A O 1
ATOM 762 N N . ASP A 1 96 ? 4.926 -12.514 -29.584 1.00 54.84 96 ASP A N 1
ATOM 763 C CA . ASP A 1 96 ? 6.015 -11.647 -29.151 1.00 54.84 96 ASP A CA 1
ATOM 764 C C . ASP A 1 96 ? 6.359 -12.018 -27.697 1.00 54.84 96 ASP A C 1
ATOM 766 O O . ASP A 1 96 ? 6.032 -11.305 -26.756 1.00 54.84 96 ASP A O 1
ATOM 770 N N . GLU A 1 97 ? 6.919 -13.218 -27.489 1.00 51.66 97 GLU A N 1
ATOM 771 C CA . GLU A 1 97 ? 7.381 -13.706 -26.182 1.00 51.66 97 GLU A CA 1
ATOM 772 C C . GLU A 1 97 ? 8.369 -12.700 -25.562 1.00 51.66 97 GLU A C 1
ATOM 774 O O . GLU A 1 97 ? 8.461 -12.604 -24.341 1.00 51.66 97 GLU A O 1
ATOM 779 N N . GLU A 1 98 ? 9.061 -11.916 -26.398 1.00 52.66 98 GLU A N 1
ATOM 780 C CA . GLU A 1 98 ? 9.921 -10.796 -26.004 1.00 52.66 98 GLU A CA 1
ATOM 781 C C . GLU A 1 98 ? 9.119 -9.652 -25.345 1.00 52.66 98 GLU A C 1
ATOM 783 O O . GLU A 1 98 ? 9.514 -9.159 -24.288 1.00 52.66 98 GLU A O 1
ATOM 788 N N . ASP A 1 99 ? 7.955 -9.280 -25.891 1.00 57.09 99 ASP A N 1
ATOM 789 C CA . ASP A 1 99 ? 7.085 -8.225 -25.341 1.00 57.09 99 ASP A CA 1
ATOM 790 C C . ASP A 1 99 ? 6.411 -8.672 -24.026 1.00 57.09 99 ASP A C 1
ATOM 792 O O . ASP A 1 99 ? 6.342 -7.906 -23.061 1.00 57.09 99 ASP A O 1
ATOM 796 N N . GLU A 1 100 ? 6.007 -9.947 -23.935 1.00 61.50 100 GLU A N 1
ATOM 797 C CA . GLU A 1 100 ? 5.450 -10.539 -22.705 1.00 61.50 100 GLU A CA 1
ATOM 798 C C . GLU A 1 100 ? 6.505 -10.608 -21.583 1.00 61.50 100 GLU A C 1
ATOM 800 O O . GLU A 1 100 ? 6.224 -10.242 -20.440 1.00 61.50 100 GLU A O 1
ATOM 805 N N . PHE A 1 101 ? 7.749 -10.987 -21.902 1.00 60.66 101 PHE A N 1
ATOM 806 C CA . PHE A 1 101 ? 8.851 -11.015 -20.932 1.00 60.66 101 PHE A CA 1
ATOM 807 C C . PHE A 1 101 ? 9.229 -9.614 -20.427 1.00 60.66 101 PHE A C 1
ATOM 809 O O . PHE A 1 101 ? 9.456 -9.417 -19.226 1.00 60.66 101 PHE A O 1
ATOM 816 N N . LEU A 1 102 ? 9.263 -8.622 -21.323 1.00 60.88 102 LEU A N 1
ATOM 817 C CA . LEU A 1 102 ? 9.507 -7.226 -20.960 1.00 60.88 102 LEU A CA 1
ATOM 818 C C . LEU A 1 102 ? 8.397 -6.692 -20.039 1.00 60.88 102 LEU A C 1
ATOM 820 O O . LEU A 1 102 ? 8.683 -6.002 -19.051 1.00 60.88 102 LEU A O 1
ATOM 824 N N . GLY A 1 103 ? 7.142 -7.047 -20.332 1.00 73.88 103 GLY A N 1
ATOM 825 C CA . GLY A 1 103 ? 5.980 -6.768 -19.490 1.00 73.88 103 GLY A CA 1
ATOM 826 C C . GLY A 1 103 ? 6.131 -7.338 -18.078 1.00 73.88 103 GLY A C 1
ATOM 827 O O . GLY A 1 103 ? 6.011 -6.593 -17.101 1.00 73.88 103 GLY A O 1
ATOM 828 N N . ASP A 1 104 ? 6.500 -8.614 -17.959 1.00 79.69 104 ASP A N 1
ATOM 829 C CA . ASP A 1 104 ? 6.694 -9.305 -16.677 1.00 79.69 104 ASP A CA 1
ATOM 830 C C . ASP A 1 104 ? 7.792 -8.654 -15.814 1.00 79.69 104 ASP A C 1
ATOM 832 O O . ASP A 1 104 ? 7.604 -8.403 -14.615 1.00 79.69 104 ASP A O 1
ATOM 836 N N . ALA A 1 105 ? 8.950 -8.342 -16.407 1.00 85.25 105 ALA A N 1
ATOM 837 C CA . ALA A 1 105 ? 10.062 -7.718 -15.688 1.00 85.25 105 ALA A CA 1
ATOM 838 C C . ALA A 1 105 ? 9.722 -6.289 -15.232 1.00 85.25 105 ALA A C 1
ATOM 840 O O . ALA A 1 105 ? 10.019 -5.906 -14.091 1.00 85.25 105 ALA A O 1
ATOM 841 N N . ARG A 1 106 ? 9.053 -5.512 -16.093 1.00 87.00 106 ARG A N 1
ATOM 842 C CA . ARG A 1 106 ? 8.573 -4.161 -15.773 1.00 87.00 106 ARG A CA 1
ATOM 843 C C . ARG A 1 106 ? 7.548 -4.201 -14.643 1.00 87.00 106 ARG A C 1
ATOM 845 O O . ARG A 1 106 ? 7.684 -3.450 -13.674 1.00 87.00 106 ARG A O 1
ATOM 852 N N . GLN A 1 107 ? 6.555 -5.081 -14.741 1.00 86.88 107 GLN A N 1
ATOM 853 C CA . GLN A 1 107 ? 5.503 -5.230 -13.739 1.00 86.88 107 GLN A CA 1
ATOM 854 C C . GLN A 1 107 ? 6.082 -5.572 -12.373 1.00 86.88 107 GLN A C 1
ATOM 856 O O . GLN A 1 107 ? 5.724 -4.947 -11.372 1.00 86.88 107 GLN A O 1
ATOM 861 N N . LYS A 1 108 ? 7.008 -6.531 -12.325 1.00 88.75 108 LYS A N 1
ATOM 862 C CA . LYS A 1 108 ? 7.667 -6.929 -11.084 1.00 88.75 108 LYS A CA 1
ATOM 863 C C . LYS A 1 108 ? 8.363 -5.747 -10.411 1.00 88.75 108 LYS A C 1
ATOM 865 O O . LYS A 1 108 ? 8.164 -5.531 -9.220 1.00 88.75 108 LYS A O 1
ATOM 870 N N . TYR A 1 109 ? 9.132 -4.969 -11.171 1.00 91.38 109 TYR A N 1
ATOM 871 C CA . TYR A 1 109 ? 9.844 -3.804 -10.646 1.00 91.38 109 TYR A CA 1
ATOM 872 C C . TYR A 1 109 ? 8.888 -2.754 -10.065 1.00 91.38 109 TYR A C 1
ATOM 874 O O . TYR A 1 109 ? 9.091 -2.264 -8.954 1.00 91.38 109 TYR A O 1
ATOM 882 N N . LEU A 1 110 ? 7.822 -2.431 -10.799 1.00 92.06 110 LEU A N 1
ATOM 883 C CA . LEU A 1 110 ? 6.810 -1.471 -10.352 1.00 92.06 110 LEU A CA 1
ATOM 884 C C . LEU A 1 110 ? 6.083 -1.959 -9.094 1.00 92.06 110 LEU A C 1
ATOM 886 O O . LEU A 1 110 ? 5.897 -1.193 -8.150 1.00 92.06 110 LEU A O 1
ATOM 890 N N . SER A 1 111 ? 5.739 -3.245 -9.043 1.00 91.56 111 SER A N 1
ATOM 891 C CA . SER A 1 111 ? 5.096 -3.862 -7.879 1.00 91.56 111 SER A CA 1
ATOM 892 C C . SER A 1 111 ? 5.984 -3.780 -6.638 1.00 91.56 111 SER A C 1
ATOM 894 O O . SER A 1 111 ? 5.508 -3.427 -5.561 1.00 91.56 111 SER A O 1
ATOM 896 N N . GLU A 1 112 ? 7.285 -4.054 -6.778 1.00 93.00 112 GLU A N 1
ATOM 897 C CA . GLU A 1 112 ? 8.253 -3.940 -5.681 1.00 93.00 112 GLU A CA 1
ATOM 898 C C . GLU A 1 112 ? 8.333 -2.505 -5.144 1.00 93.00 112 GLU A C 1
ATOM 900 O O . GLU A 1 112 ? 8.225 -2.305 -3.934 1.00 93.00 112 GLU A O 1
ATOM 905 N N . ILE A 1 113 ? 8.435 -1.503 -6.027 1.00 93.81 113 ILE A N 1
ATOM 906 C CA . ILE A 1 113 ? 8.453 -0.088 -5.622 1.00 93.81 113 ILE A CA 1
ATOM 907 C C . ILE A 1 113 ? 7.167 0.301 -4.894 1.00 93.81 113 ILE A C 1
ATOM 909 O O . ILE A 1 113 ? 7.227 0.914 -3.825 1.00 93.81 113 ILE A O 1
ATOM 913 N N . ALA A 1 114 ? 6.010 -0.056 -5.453 1.00 94.75 114 ALA A N 1
ATOM 914 C CA . ALA A 1 114 ? 4.725 0.280 -4.859 1.00 94.75 114 ALA A CA 1
ATOM 915 C C . ALA A 1 114 ? 4.572 -0.355 -3.471 1.00 94.75 114 ALA A C 1
ATOM 917 O O . ALA A 1 114 ? 4.168 0.320 -2.524 1.00 94.75 114 ALA A O 1
ATOM 918 N N . ILE A 1 115 ? 4.916 -1.639 -3.332 1.00 94.81 115 ILE A N 1
ATOM 919 C CA . ILE A 1 115 ? 4.835 -2.368 -2.060 1.00 94.81 115 ILE A CA 1
ATOM 920 C C . ILE A 1 115 ? 5.777 -1.760 -1.022 1.00 94.81 115 ILE A C 1
ATOM 922 O O . ILE A 1 115 ? 5.360 -1.582 0.123 1.00 94.81 115 ILE A O 1
ATOM 926 N N . ASP A 1 116 ? 7.010 -1.423 -1.401 1.00 95.38 116 ASP A N 1
ATOM 927 C CA . ASP A 1 116 ? 7.973 -0.809 -0.486 1.00 95.38 116 ASP A CA 1
ATOM 928 C C . ASP A 1 116 ? 7.465 0.555 0.000 1.00 95.38 116 ASP A C 1
ATOM 930 O O . ASP A 1 116 ? 7.370 0.791 1.208 1.00 95.38 116 ASP A O 1
ATOM 934 N N . HIS A 1 117 ? 7.058 1.435 -0.918 1.00 94.25 117 HIS A N 1
ATOM 935 C CA . HIS A 1 117 ? 6.629 2.787 -0.565 1.00 94.25 117 HIS A CA 1
ATOM 936 C C . HIS A 1 117 ? 5.326 2.789 0.250 1.00 94.25 117 HIS A C 1
ATOM 938 O O . HIS A 1 117 ? 5.246 3.414 1.312 1.00 94.25 117 HIS A O 1
ATOM 944 N N . VAL A 1 118 ? 4.308 2.045 -0.192 1.00 96.19 118 VAL A N 1
ATOM 945 C CA . VAL A 1 118 ? 3.044 1.916 0.549 1.00 96.19 118 VAL A CA 1
ATOM 946 C C . VAL A 1 118 ? 3.255 1.198 1.877 1.00 96.19 118 VAL A C 1
ATOM 948 O O . VAL A 1 118 ? 2.647 1.578 2.880 1.00 96.19 118 VAL A O 1
ATOM 951 N N . GLY A 1 119 ? 4.143 0.206 1.921 1.00 95.94 119 GLY A N 1
ATOM 952 C CA . GLY A 1 119 ? 4.546 -0.469 3.148 1.00 95.94 119 GLY A CA 1
ATOM 953 C C . GLY A 1 119 ? 5.057 0.515 4.199 1.00 95.94 119 GLY A C 1
ATOM 954 O O . GLY A 1 119 ? 4.553 0.507 5.324 1.00 95.94 119 GLY A O 1
ATOM 955 N N . GLU A 1 120 ? 5.972 1.414 3.827 1.00 96.00 120 GLU A N 1
ATOM 956 C CA . GLU A 1 120 ? 6.486 2.460 4.723 1.00 96.00 120 GLU A CA 1
ATOM 957 C C . GLU A 1 120 ? 5.364 3.376 5.244 1.00 96.00 120 GLU A C 1
ATOM 959 O O . GLU A 1 120 ? 5.250 3.594 6.453 1.00 96.00 120 GLU A O 1
ATOM 964 N N . ILE A 1 121 ? 4.476 3.847 4.362 1.00 95.00 121 ILE A N 1
ATOM 965 C CA . ILE A 1 121 ? 3.335 4.706 4.731 1.00 95.00 121 ILE A CA 1
ATOM 966 C C . ILE A 1 121 ? 2.408 3.997 5.733 1.00 95.00 121 ILE A C 1
ATOM 968 O O . ILE A 1 121 ? 1.948 4.581 6.723 1.00 95.00 121 ILE A O 1
ATOM 972 N N . LEU A 1 122 ? 2.104 2.722 5.489 1.00 95.38 122 LEU A N 1
ATOM 973 C CA . LEU A 1 122 ? 1.230 1.928 6.350 1.00 95.38 122 LEU A CA 1
ATOM 974 C C . LEU A 1 122 ? 1.884 1.603 7.701 1.00 95.38 122 LEU A C 1
ATOM 976 O O . LEU A 1 122 ? 1.179 1.568 8.716 1.00 95.38 122 LEU A O 1
ATOM 980 N N . GLU A 1 123 ? 3.203 1.409 7.744 1.00 95.38 123 GLU A N 1
ATOM 981 C CA . GLU A 1 123 ? 3.962 1.276 8.993 1.00 95.38 123 GLU A CA 1
ATOM 982 C C . GLU A 1 123 ? 3.883 2.553 9.838 1.00 95.38 123 GLU A C 1
ATOM 984 O O . GLU A 1 123 ? 3.611 2.475 11.042 1.00 95.38 123 GLU A O 1
ATOM 989 N N . GLU A 1 124 ? 4.018 3.729 9.220 1.00 94.19 124 GLU A N 1
ATOM 990 C CA . GLU A 1 124 ? 3.833 5.007 9.914 1.00 94.19 124 GLU A CA 1
ATOM 991 C C . GLU A 1 124 ? 2.421 5.118 10.510 1.00 94.19 124 GLU A C 1
ATOM 993 O O . GLU A 1 124 ? 2.263 5.450 11.688 1.00 94.19 124 GLU A O 1
ATOM 998 N N . ILE A 1 125 ? 1.383 4.758 9.745 1.00 92.12 125 ILE A N 1
ATOM 999 C CA . ILE A 1 125 ? -0.012 4.743 10.222 1.00 92.12 125 ILE A CA 1
ATOM 1000 C C . ILE A 1 125 ? -0.191 3.771 11.398 1.00 92.12 125 ILE A C 1
ATOM 1002 O O . ILE A 1 125 ? -0.899 4.084 12.366 1.00 92.12 125 ILE A O 1
ATOM 1006 N N . GLN A 1 126 ? 0.425 2.590 11.323 1.00 92.81 126 GLN A N 1
ATOM 1007 C CA . GLN A 1 126 ? 0.369 1.574 12.371 1.00 92.81 126 GLN A CA 1
ATOM 1008 C C . GLN A 1 126 ? 0.929 2.106 13.696 1.00 92.81 126 GLN A C 1
ATOM 1010 O O . GLN A 1 126 ? 0.316 1.916 14.760 1.00 92.81 126 GLN A O 1
ATOM 1015 N N . ASP A 1 127 ? 2.079 2.772 13.628 1.00 92.12 127 ASP A N 1
ATOM 1016 C CA . ASP A 1 127 ? 2.783 3.310 14.785 1.00 92.12 127 ASP A CA 1
ATOM 1017 C C . ASP A 1 127 ? 2.087 4.554 15.351 1.00 92.12 127 ASP A C 1
ATOM 1019 O O . ASP A 1 127 ? 1.835 4.613 16.560 1.00 92.12 127 ASP A O 1
ATOM 1023 N N . ASP A 1 128 ? 1.684 5.498 14.498 1.00 91.06 128 ASP A N 1
ATOM 1024 C CA . ASP A 1 128 ? 1.045 6.755 14.906 1.00 91.06 128 ASP A CA 1
ATOM 1025 C C . ASP A 1 128 ? -0.329 6.547 15.547 1.00 91.06 128 ASP A C 1
ATOM 1027 O O . ASP A 1 128 ? -0.713 7.263 16.483 1.00 91.06 128 ASP A O 1
ATOM 1031 N N . LEU A 1 129 ? -1.096 5.577 15.047 1.00 89.38 129 LEU A N 1
ATOM 1032 C CA . LEU A 1 129 ? -2.456 5.319 15.518 1.00 89.38 129 LEU A CA 1
ATOM 1033 C C . LEU A 1 129 ? -2.543 4.175 16.539 1.00 89.38 129 LEU A C 1
ATOM 1035 O O . LEU A 1 129 ? -3.637 3.891 17.037 1.00 89.38 129 LEU A O 1
ATOM 1039 N N . GLU A 1 130 ? -1.416 3.539 16.870 1.00 90.56 130 GLU A N 1
ATOM 1040 C CA . GLU A 1 130 ? -1.324 2.357 17.737 1.00 90.56 130 GLU A CA 1
ATOM 1041 C C . GLU A 1 130 ? -2.273 1.214 17.307 1.00 90.56 130 GLU A C 1
ATOM 1043 O O . GLU A 1 130 ? -2.872 0.530 18.146 1.00 90.56 130 GLU A O 1
ATOM 1048 N N . MET A 1 131 ? -2.407 0.983 15.999 1.00 91.25 131 MET A N 1
ATOM 1049 C CA . MET A 1 131 ? -3.282 -0.042 15.4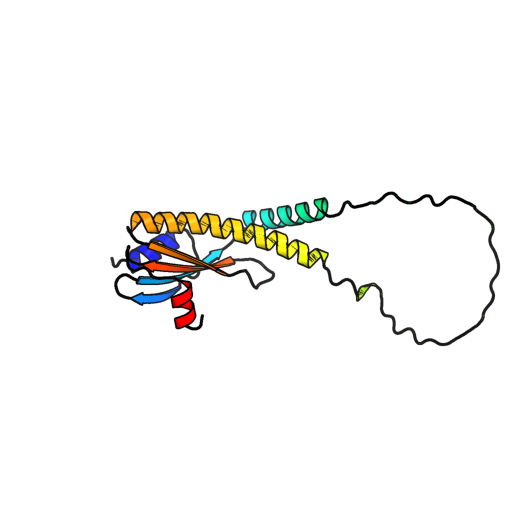04 1.00 91.25 131 MET A CA 1
ATOM 1050 C C . MET A 1 131 ? -2.470 -1.215 14.830 1.00 91.25 131 MET A C 1
ATOM 1052 O O . MET A 1 131 ? -1.249 -1.239 14.951 1.00 91.25 131 MET A O 1
ATOM 1056 N N . GLU A 1 132 ? -3.144 -2.243 14.322 1.00 94.19 132 GLU A N 1
ATOM 1057 C CA . GLU A 1 132 ? -2.570 -3.251 13.423 1.00 94.19 132 GLU A CA 1
ATOM 1058 C C . GLU A 1 132 ? -3.020 -2.924 12.004 1.00 94.19 132 GLU A C 1
ATOM 1060 O O . GLU A 1 132 ? -4.164 -2.502 11.793 1.00 94.19 132 GLU A O 1
ATOM 1065 N N . VAL A 1 133 ? -2.118 -3.123 11.049 1.00 95.12 133 VAL A N 1
ATOM 1066 C CA . VAL A 1 133 ? -2.391 -2.949 9.626 1.00 95.12 133 VAL A CA 1
ATOM 1067 C C . VAL A 1 133 ? -2.055 -4.251 8.909 1.00 95.12 133 VAL A C 1
ATOM 1069 O O . VAL A 1 133 ? -1.030 -4.874 9.171 1.00 95.12 133 VAL A O 1
ATOM 1072 N N . GLN A 1 134 ? -2.947 -4.680 8.027 1.00 95.75 134 GLN A N 1
ATOM 1073 C CA . GLN A 1 134 ? -2.692 -5.703 7.015 1.00 95.75 134 GLN A CA 1
ATOM 1074 C C . GLN A 1 134 ? -3.081 -5.121 5.669 1.00 95.75 134 GLN A C 1
ATOM 1076 O O . GLN A 1 134 ? -4.003 -4.314 5.610 1.00 95.75 134 GLN A O 1
ATOM 1081 N N . TYR A 1 135 ? -2.410 -5.518 4.601 1.00 96.19 135 TYR A N 1
ATOM 1082 C CA . TYR A 1 135 ? -2.741 -5.051 3.266 1.00 96.19 135 TYR A CA 1
ATOM 1083 C C . TYR A 1 135 ? -2.471 -6.137 2.236 1.00 96.19 135 TYR A C 1
ATOM 1085 O O . TYR A 1 135 ? -1.697 -7.061 2.484 1.00 96.19 135 TYR A O 1
ATOM 1093 N N . VAL A 1 136 ? -3.142 -6.010 1.100 1.00 94.25 136 VAL A N 1
ATOM 1094 C CA . VAL A 1 136 ? -2.914 -6.807 -0.102 1.00 94.25 136 VAL A CA 1
ATOM 1095 C C . VAL A 1 136 ? -2.757 -5.837 -1.261 1.00 94.25 136 VAL A C 1
ATOM 1097 O O . VAL A 1 136 ? -3.451 -4.819 -1.310 1.00 94.25 136 VAL A O 1
ATOM 1100 N N . GLY A 1 137 ? -1.816 -6.144 -2.141 1.00 92.31 137 GLY A N 1
ATOM 1101 C CA . GLY A 1 137 ? -1.626 -5.453 -3.405 1.00 92.31 137 GLY A CA 1
ATOM 1102 C C . GLY A 1 137 ? -2.219 -6.278 -4.536 1.00 92.31 137 GLY A C 1
ATOM 1103 O O . GLY A 1 137 ? -2.062 -7.500 -4.515 1.00 92.31 137 GLY A O 1
ATOM 1104 N N . TYR A 1 138 ? -2.877 -5.625 -5.485 1.00 87.69 138 TYR A N 1
ATOM 1105 C CA . TYR A 1 138 ? -3.379 -6.261 -6.697 1.00 87.69 138 TYR A CA 1
ATOM 1106 C C . TYR A 1 138 ? -2.554 -5.800 -7.889 1.00 87.69 138 TYR A C 1
ATOM 1108 O O . TYR A 1 138 ? -2.254 -4.613 -8.029 1.00 87.69 138 TYR A O 1
ATOM 1116 N N . ASP A 1 139 ? -2.174 -6.777 -8.706 1.00 79.44 139 ASP A N 1
ATOM 1117 C CA . ASP A 1 139 ? -1.400 -6.563 -9.915 1.00 79.44 139 ASP A CA 1
ATOM 1118 C C . ASP A 1 139 ? -2.132 -5.651 -10.904 1.00 79.44 139 ASP A C 1
ATOM 1120 O O . ASP A 1 139 ? -3.360 -5.589 -10.956 1.00 79.44 139 ASP A O 1
ATOM 1124 N N . MET A 1 140 ? -1.334 -4.944 -11.698 1.00 77.88 140 MET A N 1
ATOM 1125 C CA . MET A 1 140 ? -1.812 -4.083 -12.771 1.00 77.88 140 MET A CA 1
ATOM 1126 C C . MET A 1 140 ? -2.358 -4.945 -13.913 1.00 77.88 140 MET A C 1
ATOM 1128 O O . MET A 1 140 ? -1.600 -5.682 -14.535 1.00 77.88 140 MET A O 1
ATOM 1132 N N . ASP A 1 141 ? -3.657 -4.837 -14.197 1.00 66.06 141 ASP A N 1
ATOM 1133 C CA . ASP A 1 141 ? -4.300 -5.529 -15.327 1.00 66.06 141 ASP A CA 1
ATOM 1134 C C . ASP A 1 141 ? -4.187 -4.745 -16.657 1.00 66.06 141 ASP A C 1
ATOM 1136 O O . ASP A 1 141 ? -4.576 -5.251 -17.712 1.00 66.06 141 ASP A O 1
ATOM 1140 N N . ASP A 1 142 ? -3.684 -3.505 -16.619 1.00 62.66 142 ASP A N 1
ATOM 1141 C CA . ASP A 1 142 ? -3.627 -2.596 -17.767 1.00 62.66 142 ASP A CA 1
ATOM 1142 C C . ASP A 1 142 ? -2.207 -2.472 -18.352 1.00 62.66 142 ASP A C 1
ATOM 1144 O O . ASP A 1 142 ? -1.231 -2.276 -17.627 1.00 62.66 142 ASP A O 1
ATOM 1148 N N . GLU A 1 143 ? -2.115 -2.478 -19.689 1.00 63.09 143 GLU A N 1
ATOM 1149 C CA . GLU A 1 143 ? -0.868 -2.361 -20.477 1.00 63.09 143 GLU A CA 1
ATOM 1150 C C . GLU A 1 143 ? -0.059 -1.082 -20.165 1.00 63.09 143 GLU A C 1
ATOM 1152 O O . GLU A 1 143 ? 1.141 -0.988 -20.437 1.00 63.09 143 GLU A O 1
ATOM 1157 N N . GLU A 1 144 ? -0.714 -0.062 -19.605 1.00 66.06 144 GLU A N 1
ATOM 1158 C CA . GLU A 1 144 ? -0.102 1.237 -19.321 1.00 66.06 144 GLU A CA 1
ATOM 1159 C C . GLU A 1 144 ? 0.643 1.257 -17.970 1.00 66.06 144 GLU A C 1
ATOM 1161 O O . GLU A 1 144 ? 1.536 2.091 -17.792 1.00 66.06 144 GLU A O 1
ATOM 1166 N N . TYR A 1 145 ? 0.380 0.294 -17.071 1.00 75.50 145 TYR A N 1
ATOM 1167 C CA . TYR A 1 145 ? 0.986 0.180 -15.733 1.00 75.50 145 TYR A CA 1
ATOM 1168 C C . TYR A 1 145 ? 0.984 1.504 -14.940 1.00 75.50 145 TYR A C 1
ATOM 1170 O O . TYR A 1 145 ? 1.972 1.857 -14.300 1.00 75.50 145 TYR A O 1
ATOM 1178 N N . GLU A 1 146 ? -0.098 2.284 -15.029 1.00 83.12 146 GLU A N 1
ATOM 1179 C CA . GLU A 1 146 ? -0.132 3.655 -14.492 1.00 83.12 146 GLU A CA 1
ATOM 1180 C C . GLU A 1 146 ? -0.259 3.702 -12.966 1.00 83.12 146 GLU A C 1
ATOM 1182 O O . GLU A 1 146 ? 0.209 4.649 -12.333 1.00 83.12 146 GLU A O 1
ATOM 1187 N N . SER A 1 147 ? -0.876 2.686 -12.361 1.00 87.44 147 SER A N 1
ATOM 1188 C CA . SER A 1 147 ? -1.156 2.684 -10.927 1.00 87.44 147 SER A CA 1
ATOM 1189 C C . SER A 1 147 ? -1.244 1.281 -10.350 1.00 87.44 147 SER A C 1
ATOM 1191 O O . SER A 1 147 ? -1.746 0.386 -11.022 1.00 87.44 147 SER A O 1
ATOM 1193 N N . TYR A 1 148 ? -0.870 1.110 -9.086 1.00 92.31 148 TYR A N 1
ATOM 1194 C CA . TYR A 1 148 ? -0.976 -0.158 -8.364 1.00 92.31 148 TYR A CA 1
ATOM 1195 C C . TYR A 1 148 ? -2.073 -0.100 -7.291 1.00 92.31 148 TYR A C 1
ATOM 1197 O O . TYR A 1 148 ? -2.102 0.827 -6.475 1.00 92.31 148 TYR A O 1
ATOM 1205 N N . GLU A 1 149 ? -2.981 -1.081 -7.278 1.00 93.75 149 GLU A N 1
ATOM 1206 C CA . GLU A 1 149 ? -4.114 -1.116 -6.346 1.00 93.75 149 GLU A CA 1
ATOM 1207 C C . GLU A 1 149 ? -3.718 -1.752 -5.009 1.00 93.75 149 GLU A C 1
ATOM 1209 O O . GLU A 1 149 ? -3.105 -2.819 -4.945 1.00 93.75 149 GLU A O 1
ATOM 1214 N N . PHE A 1 150 ? -4.152 -1.130 -3.914 1.00 95.81 150 PHE A N 1
ATOM 1215 C CA . PHE A 1 150 ? -4.009 -1.668 -2.569 1.00 95.81 150 PHE A CA 1
ATOM 1216 C C . PHE A 1 150 ? -5.339 -1.719 -1.838 1.00 95.81 150 PHE A C 1
ATOM 1218 O O . PHE A 1 150 ? -6.137 -0.780 -1.866 1.00 95.81 150 PHE A O 1
ATOM 1225 N N . VAL A 1 151 ? -5.519 -2.784 -1.060 1.00 96.06 151 VAL A N 1
ATOM 1226 C CA . VAL A 1 151 ? -6.564 -2.870 -0.043 1.00 96.06 151 VAL A CA 1
ATOM 1227 C C . VAL A 1 151 ? -5.913 -3.080 1.314 1.00 96.06 151 VAL A C 1
ATOM 1229 O O . VAL A 1 151 ? -5.252 -4.088 1.549 1.00 96.06 151 VAL A O 1
ATOM 1232 N N . ALA A 1 152 ? -6.118 -2.133 2.229 1.00 96.25 152 ALA A N 1
ATOM 1233 C CA . ALA A 1 152 ? -5.592 -2.173 3.586 1.00 96.25 152 ALA A CA 1
ATOM 1234 C C . ALA A 1 152 ? -6.708 -2.318 4.625 1.00 96.25 152 ALA A C 1
ATOM 1236 O O . ALA A 1 152 ? -7.703 -1.591 4.640 1.00 96.25 152 ALA A O 1
ATOM 1237 N N . LEU A 1 153 ? -6.503 -3.244 5.553 1.00 95.62 153 LEU A N 1
ATOM 1238 C CA . LEU A 1 153 ? -7.292 -3.454 6.752 1.00 95.62 153 LEU A CA 1
ATOM 1239 C C . LEU A 1 153 ? -6.553 -2.860 7.954 1.00 95.62 153 LEU A C 1
ATOM 1241 O O . LEU A 1 153 ? -5.549 -3.401 8.417 1.00 95.62 153 LEU A O 1
ATOM 1245 N N . ILE A 1 154 ? -7.106 -1.790 8.515 1.00 94.69 154 ILE A N 1
ATOM 1246 C CA . ILE A 1 154 ? -6.617 -1.145 9.733 1.00 94.69 154 ILE A CA 1
ATOM 1247 C C . ILE A 1 154 ? -7.556 -1.475 10.892 1.00 94.69 154 ILE A C 1
ATOM 1249 O O . ILE A 1 154 ? -8.759 -1.205 10.835 1.00 94.69 154 ILE A O 1
ATOM 1253 N N . PHE A 1 155 ? -7.031 -2.045 11.973 1.00 94.25 155 PHE A N 1
ATOM 1254 C CA . PHE A 1 155 ? -7.846 -2.510 13.095 1.00 94.25 155 PHE A CA 1
ATOM 1255 C C . PHE A 1 155 ? -7.126 -2.418 14.441 1.00 94.25 155 PHE A C 1
ATOM 1257 O O . PHE A 1 155 ? -5.915 -2.276 14.533 1.00 94.25 155 PHE A O 1
ATOM 1264 N N . GLU A 1 156 ? -7.880 -2.458 15.538 1.00 91.75 156 GLU A N 1
ATOM 1265 C CA . GLU A 1 156 ? -7.282 -2.383 16.876 1.00 91.75 156 GLU A CA 1
ATOM 1266 C C . GLU A 1 156 ? -6.454 -3.622 17.236 1.00 91.75 156 GLU A C 1
ATOM 1268 O O . GLU A 1 156 ? -6.866 -4.756 16.977 1.00 91.75 156 GLU A O 1
ATOM 1273 N N . LYS A 1 157 ? -5.339 -3.388 17.943 1.00 88.56 157 LYS A N 1
ATOM 1274 C CA . LYS A 1 157 ? -4.417 -4.435 18.393 1.00 88.56 157 LYS A CA 1
ATOM 1275 C C . LYS A 1 157 ? -5.125 -5.550 19.163 1.00 88.56 157 LYS A C 1
ATOM 1277 O O . LYS A 1 157 ? -5.857 -5.297 20.124 1.00 88.56 157 LYS A O 1
ATOM 1282 N N . GLY A 1 158 ? -4.845 -6.795 18.786 1.00 85.25 158 GLY A N 1
ATOM 1283 C CA . GLY A 1 158 ? -5.302 -7.995 19.486 1.00 85.25 158 GLY A CA 1
ATOM 1284 C C . GLY A 1 158 ? -6.679 -8.509 19.067 1.00 85.25 158 GLY A C 1
ATOM 1285 O O . GLY A 1 158 ? -7.200 -9.410 19.728 1.00 85.25 158 GLY A O 1
ATOM 1286 N N . LYS A 1 159 ? -7.270 -7.982 17.985 1.00 85.19 159 LYS A N 1
ATOM 1287 C CA . LYS A 1 159 ? -8.506 -8.544 17.408 1.00 85.19 159 LYS A CA 1
ATOM 1288 C C . LYS A 1 159 ? -8.265 -9.838 16.621 1.00 85.19 159 LYS A C 1
ATOM 1290 O O . LYS A 1 159 ? -9.206 -10.611 16.472 1.00 85.19 159 LYS A O 1
ATOM 1295 N N . GLY A 1 160 ? -7.028 -10.099 16.183 1.00 84.94 160 GLY A N 1
ATOM 1296 C CA . GLY A 1 160 ? -6.665 -11.330 15.470 1.00 84.94 160 GLY A CA 1
ATOM 1297 C C . GLY A 1 160 ? -7.421 -11.507 14.152 1.00 84.94 160 GLY A C 1
ATOM 1298 O O . GLY A 1 160 ? -7.805 -12.624 13.822 1.00 84.94 160 GLY A O 1
ATOM 1299 N N . LEU A 1 161 ? -7.695 -10.397 13.464 1.00 89.56 161 LEU A N 1
ATOM 1300 C CA . LEU A 1 161 ? -8.347 -10.386 12.158 1.00 89.56 161 LEU A CA 1
ATOM 1301 C C . LEU A 1 161 ? -7.338 -10.743 11.068 1.00 89.56 161 LEU A C 1
ATOM 1303 O O . LEU A 1 161 ? -6.143 -10.498 11.234 1.00 89.56 161 LEU A O 1
ATOM 1307 N N . ASN A 1 162 ? -7.832 -11.298 9.969 1.00 91.94 162 ASN A N 1
ATOM 1308 C CA . ASN A 1 162 ? -7.064 -11.558 8.764 1.00 91.94 162 ASN A CA 1
ATOM 1309 C C . ASN A 1 162 ? -7.761 -10.861 7.591 1.00 91.94 162 ASN A C 1
ATOM 1311 O O . ASN A 1 162 ? -8.990 -10.883 7.509 1.00 91.94 162 ASN A O 1
ATOM 1315 N N . ILE A 1 163 ? -6.988 -10.189 6.742 1.00 94.00 163 ILE A N 1
ATOM 1316 C CA . ILE A 1 163 ? -7.533 -9.467 5.596 1.00 94.00 163 ILE A CA 1
ATOM 1317 C C . ILE A 1 163 ? -8.165 -10.404 4.559 1.00 94.00 163 ILE A C 1
ATOM 1319 O O . ILE A 1 163 ? -9.258 -10.097 4.100 1.00 94.00 163 ILE A O 1
ATOM 1323 N N . GLU A 1 164 ? -7.567 -11.563 4.277 1.00 93.06 164 GLU A N 1
ATOM 1324 C CA . GLU A 1 164 ? -8.082 -12.548 3.312 1.00 93.06 164 GLU A CA 1
ATOM 1325 C C . GLU A 1 164 ? -9.480 -13.033 3.719 1.00 93.06 164 GLU A C 1
ATOM 1327 O O . GLU A 1 164 ? -10.407 -12.976 2.920 1.00 93.06 164 GLU A O 1
ATOM 1332 N N . ASP A 1 165 ? -9.676 -13.377 4.999 1.00 92.88 165 ASP A N 1
ATOM 1333 C CA . ASP A 1 165 ? -10.985 -13.799 5.524 1.00 92.88 165 ASP A CA 1
ATOM 1334 C C . ASP A 1 165 ? -12.074 -12.721 5.326 1.00 92.88 165 ASP A C 1
ATOM 1336 O O . ASP A 1 165 ? -13.256 -13.031 5.156 1.00 92.88 165 ASP A O 1
ATOM 1340 N N . ILE A 1 166 ? -11.697 -11.439 5.413 1.00 91.81 166 ILE A N 1
ATOM 1341 C CA . ILE A 1 166 ? -12.630 -10.315 5.260 1.00 91.81 166 ILE A CA 1
ATOM 1342 C C . ILE A 1 166 ? -12.945 -10.066 3.788 1.00 91.81 166 ILE A C 1
ATOM 1344 O O . ILE A 1 166 ? -14.094 -9.760 3.476 1.00 91.81 166 ILE A O 1
ATOM 1348 N N . LEU A 1 167 ? -11.951 -10.174 2.910 1.00 91.62 167 LEU A N 1
ATOM 1349 C CA . LEU A 1 167 ? -12.138 -10.047 1.466 1.00 91.62 167 LEU A CA 1
ATOM 1350 C C . LEU A 1 167 ? -13.047 -11.168 0.943 1.00 91.62 167 LEU A C 1
ATOM 1352 O O . LEU A 1 167 ? -14.083 -10.878 0.345 1.00 91.62 167 LEU A O 1
ATOM 1356 N N . ASP A 1 168 ? -12.781 -12.415 1.346 1.00 91.69 168 ASP A N 1
ATOM 1357 C CA . ASP A 1 168 ? -13.624 -13.580 1.044 1.00 91.69 168 ASP A CA 1
ATOM 1358 C C . ASP A 1 168 ? -15.081 -13.398 1.519 1.00 91.69 168 ASP A C 1
ATOM 1360 O O . ASP A 1 168 ? -16.026 -13.788 0.832 1.00 91.69 168 ASP A O 1
ATOM 1364 N N . GLU A 1 169 ? -15.304 -12.805 2.702 1.00 91.56 169 GLU A N 1
ATOM 1365 C CA . GLU A 1 169 ? -16.660 -12.517 3.208 1.00 91.56 169 GLU A CA 1
ATOM 1366 C C . GLU A 1 169 ? -17.406 -11.507 2.324 1.00 91.56 169 GLU A C 1
ATOM 1368 O O . GLU A 1 169 ? -18.640 -11.546 2.225 1.00 91.56 169 GLU A O 1
ATOM 1373 N N . LEU A 1 170 ? -16.666 -10.579 1.729 1.00 89.06 170 LEU A N 1
ATOM 1374 C CA . LEU A 1 170 ? -17.205 -9.487 0.937 1.00 89.06 170 LEU A CA 1
ATOM 1375 C C . LEU A 1 170 ? -17.339 -9.830 -0.556 1.00 89.06 170 LEU A C 1
ATOM 1377 O O . LEU A 1 170 ? -17.964 -9.043 -1.269 1.00 89.06 170 LEU A O 1
ATOM 1381 N N . ASP A 1 171 ? -16.866 -11.006 -0.986 1.00 87.25 171 ASP A N 1
ATOM 1382 C CA . ASP A 1 171 ? -16.873 -11.467 -2.386 1.00 87.25 171 ASP A CA 1
ATOM 1383 C C . ASP A 1 171 ? -16.090 -10.494 -3.295 1.00 87.25 171 ASP A C 1
ATOM 1385 O O . ASP A 1 171 ? -16.561 -10.102 -4.366 1.00 87.25 171 ASP A O 1
ATOM 1389 N N . ILE A 1 172 ? -14.921 -10.054 -2.808 1.00 75.25 172 ILE A N 1
ATOM 1390 C CA . ILE A 1 172 ? -13.974 -9.157 -3.493 1.00 75.25 172 ILE A CA 1
ATOM 1391 C C . ILE A 1 172 ? -12.595 -9.793 -3.533 1.00 75.25 172 ILE A C 1
ATOM 1393 O O . ILE A 1 172 ? -12.216 -10.401 -2.507 1.00 75.25 172 ILE A O 1
#

pLDDT: mean 77.49, std 20.67, range [30.88, 96.44]

Sequence (172 aa):
MSKKELIVKALEAAELSDIEIIKEEDGLTLVRFYYDFDEDELTAAQRFAESEEEEEGFDDGPAEDMDDEAEEESDLGDVLDEIEEEDLTDEDLAYDEEDEFLGDARQKYLSEIAIDHVGEILEEIQDDLEMEVQYVGYDMDDEEYESYEFVALIFEKGKGLNIEDILDELDI

Organism: NCBI:txid1076179

Radius of gyration: 27.69 Å; chains: 1; bounding box: 51×43×85 Å

Foldseek 3Di:
DPLVVVVVVLCVVLVWADWDWPDDDDQKTKIKTKDFDDPVLLVVLLVQLVVVLVVVPDDPDDDPDPDDDDDDDDDDDDDDDDDPPPPPDPVPPPPVVVLVSSVVSSQVSSVVVVCVSVVVSVVCSCVVVVWDKDKDKDGDPDPVRGIIMMIMMTGHPPPPDDPVVVCVVVVD

Secondary structure (DSSP, 8-state):
--HHHHHHHHHHHTT-EEEEEEEEETTEEEEEEEEEPPHHHHHHHHHHHHHHHHHHT--------------------------------GGGS---HHHHHHHHHHHHHHHHHHHHHHHHHHHHHHHHTTEEEEEEEE---STT--EEEEEEEEEETT----HHHHHHHHT-